Protein AF-A0A8H7FN35-F1 (afdb_monomer_lite)

Structure (mmCIF, N/CA/C/O backbone):
data_AF-A0A8H7FN35-F1
#
_entry.id   AF-A0A8H7FN35-F1
#
loop_
_atom_site.group_PDB
_atom_site.id
_atom_site.type_symbol
_atom_site.label_atom_id
_atom_site.label_alt_id
_atom_site.label_comp_id
_atom_site.label_asym_id
_atom_site.label_entity_id
_atom_site.label_seq_id
_atom_site.pdbx_PDB_ins_code
_atom_site.Cartn_x
_atom_site.Cartn_y
_atom_site.Cartn_z
_atom_site.occupancy
_atom_site.B_iso_or_equiv
_atom_site.auth_seq_id
_atom_site.auth_comp_id
_atom_site.auth_asym_id
_atom_site.auth_atom_id
_atom_site.pdbx_PDB_model_num
ATOM 1 N N . MET A 1 1 ? 49.390 30.012 -70.502 1.00 46.50 1 MET A N 1
ATOM 2 C CA . MET A 1 1 ? 49.878 29.472 -69.217 1.00 46.50 1 MET A CA 1
ATOM 3 C C . MET A 1 1 ? 50.395 28.078 -69.486 1.00 46.50 1 MET A C 1
ATOM 5 O O . MET A 1 1 ? 49.670 27.260 -70.036 1.00 46.50 1 MET A O 1
ATOM 9 N N . SER A 1 2 ? 51.692 27.926 -69.260 1.00 41.25 2 SER A N 1
ATOM 10 C CA . SER A 1 2 ? 52.567 26.843 -69.692 1.00 41.25 2 SER A CA 1
ATOM 11 C C . SER A 1 2 ? 52.153 25.484 -69.136 1.00 41.25 2 SER A C 1
ATOM 13 O O . SER A 1 2 ? 51.793 25.377 -67.968 1.00 41.25 2 SER A O 1
ATOM 15 N N . GLY A 1 3 ? 52.217 24.462 -69.987 1.00 51.72 3 GLY A N 1
ATOM 16 C CA . GLY A 1 3 ? 52.096 23.064 -69.592 1.00 51.72 3 GLY A CA 1
ATOM 17 C C . GLY A 1 3 ? 53.439 22.433 -69.221 1.00 51.72 3 GLY A C 1
ATOM 18 O O . GLY A 1 3 ? 54.488 23.065 -69.365 1.00 51.72 3 GLY A O 1
ATOM 19 N N . THR A 1 4 ? 53.333 21.144 -68.867 1.00 52.19 4 THR A N 1
ATOM 20 C CA . THR A 1 4 ? 54.348 20.114 -68.538 1.00 52.19 4 THR A CA 1
ATOM 21 C C . THR A 1 4 ? 54.603 19.877 -67.032 1.00 52.19 4 THR A C 1
ATOM 23 O O . THR A 1 4 ? 54.422 20.803 -66.247 1.00 52.19 4 THR A O 1
ATOM 26 N N . PRO A 1 5 ? 55.130 18.698 -66.618 1.00 64.94 5 PRO A N 1
ATOM 27 C CA . PRO A 1 5 ? 54.730 17.304 -66.941 1.00 64.94 5 PRO A CA 1
ATOM 28 C C . PRO A 1 5 ? 54.851 16.339 -65.707 1.00 64.94 5 PRO A C 1
ATOM 30 O O . PRO A 1 5 ? 54.987 16.816 -64.589 1.00 64.94 5 PRO A O 1
ATOM 33 N N . VAL A 1 6 ? 54.900 15.012 -65.961 1.00 45.84 6 VAL A N 1
ATOM 34 C CA . VAL A 1 6 ? 55.459 13.873 -65.154 1.00 45.84 6 VAL A CA 1
ATOM 35 C C . VAL A 1 6 ? 54.529 13.199 -64.115 1.00 45.84 6 VAL A C 1
ATOM 37 O O . VAL A 1 6 ? 53.774 13.884 -63.446 1.00 45.84 6 VAL A O 1
ATOM 40 N N . ASP A 1 7 ? 54.493 11.878 -63.883 1.00 44.12 7 ASP A N 1
ATOM 41 C CA . ASP A 1 7 ? 55.310 10.736 -64.330 1.00 44.12 7 ASP A CA 1
ATOM 42 C C . ASP A 1 7 ? 54.606 9.381 -64.036 1.00 44.12 7 ASP A C 1
ATOM 44 O O . ASP A 1 7 ? 53.639 9.333 -63.279 1.00 44.12 7 ASP A O 1
ATOM 48 N N . ALA A 1 8 ? 55.193 8.306 -64.580 1.00 43.66 8 ALA A N 1
ATOM 49 C CA . ALA A 1 8 ? 55.210 6.907 -64.118 1.00 43.66 8 ALA A CA 1
ATOM 50 C C . ALA A 1 8 ? 53.875 6.145 -63.955 1.00 43.66 8 ALA A C 1
ATOM 52 O O . ALA A 1 8 ? 53.125 6.319 -63.005 1.00 43.66 8 ALA A O 1
ATOM 53 N N . ALA A 1 9 ? 53.496 5.255 -64.879 1.00 40.06 9 ALA A N 1
ATOM 54 C CA . ALA A 1 9 ? 54.027 3.889 -65.028 1.00 40.06 9 ALA A CA 1
ATOM 55 C C . ALA A 1 9 ? 53.897 3.019 -63.763 1.00 40.06 9 ALA A C 1
ATOM 57 O O . ALA A 1 9 ? 54.684 3.185 -62.843 1.00 40.06 9 ALA A O 1
ATOM 58 N N . SER A 1 10 ? 52.997 2.021 -63.770 1.00 40.06 10 SER A N 1
ATOM 59 C CA . SER A 1 10 ? 53.348 0.652 -63.341 1.00 40.06 10 SER A CA 1
ATOM 60 C C . SER A 1 10 ? 52.228 -0.381 -63.573 1.00 40.06 10 SER A C 1
ATOM 62 O O . SER A 1 10 ? 51.172 -0.338 -62.953 1.00 40.06 10 SER A O 1
ATOM 64 N N . LEU A 1 11 ? 52.521 -1.311 -64.486 1.00 41.97 11 LEU A N 1
ATOM 65 C CA . LEU A 1 11 ? 52.351 -2.771 -64.397 1.00 41.97 11 LEU A CA 1
ATOM 66 C C . LEU A 1 11 ? 50.964 -3.382 -64.100 1.00 41.97 11 LEU A C 1
ATOM 68 O O . 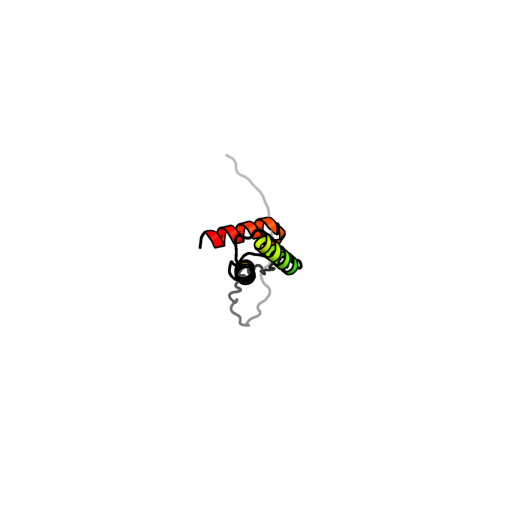LEU A 1 11 ? 50.502 -3.495 -62.970 1.00 41.97 11 LEU A O 1
ATOM 72 N N . LYS A 1 12 ? 50.397 -3.967 -65.164 1.00 54.53 12 LYS A N 1
ATOM 73 C CA . LYS A 1 12 ? 49.447 -5.086 -65.101 1.00 54.53 12 LYS A CA 1
ATOM 74 C C . LYS A 1 12 ? 50.177 -6.353 -64.625 1.00 54.53 12 LYS A C 1
ATOM 76 O O . LYS A 1 12 ? 51.280 -6.611 -65.105 1.0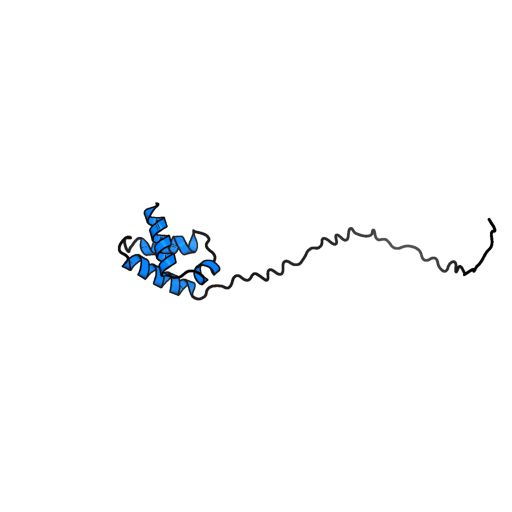0 54.53 12 LYS A O 1
ATOM 81 N N . PRO A 1 13 ? 49.489 -7.238 -63.893 1.00 41.91 13 PRO A N 1
ATOM 82 C CA . PRO A 1 13 ? 49.551 -8.647 -64.247 1.00 41.91 13 PRO A CA 1
ATOM 83 C C . PRO A 1 13 ? 48.141 -9.172 -64.510 1.00 41.91 13 PRO A C 1
ATOM 85 O O . PRO A 1 13 ? 47.265 -9.166 -63.648 1.00 41.91 13 PRO A O 1
ATOM 88 N N . ALA A 1 14 ? 47.932 -9.608 -65.749 1.00 41.28 14 ALA A N 1
ATOM 89 C CA . ALA A 1 14 ? 46.762 -10.361 -66.148 1.00 41.28 14 ALA A CA 1
ATOM 90 C C . ALA A 1 14 ? 47.016 -11.859 -65.918 1.00 41.28 14 ALA A C 1
ATOM 92 O O . ALA A 1 14 ? 47.998 -12.407 -66.408 1.00 41.28 14 ALA A O 1
ATOM 93 N N . LEU A 1 15 ? 46.043 -12.480 -65.253 1.00 47.91 15 LEU A N 1
ATOM 94 C CA . LEU A 1 15 ? 45.435 -13.758 -65.622 1.00 47.91 15 LEU A CA 1
ATOM 95 C C . LEU A 1 15 ? 46.254 -15.054 -65.450 1.00 47.91 15 LEU A C 1
ATOM 97 O O . LEU A 1 15 ? 46.900 -15.547 -66.367 1.00 47.91 15 LEU A O 1
ATOM 101 N N . ALA A 1 16 ? 46.027 -15.702 -64.311 1.00 39.59 16 ALA A N 1
ATOM 102 C CA . ALA A 1 16 ? 45.937 -17.157 -64.158 1.00 39.59 16 ALA A CA 1
ATOM 103 C C . ALA A 1 16 ? 44.950 -17.398 -62.995 1.00 39.59 16 ALA A C 1
ATOM 105 O O . ALA A 1 16 ? 45.020 -16.687 -62.003 1.00 39.59 16 ALA A O 1
ATOM 106 N N . ALA A 1 17 ? 43.976 -18.298 -63.000 1.00 40.16 17 ALA A N 1
ATOM 107 C CA . ALA A 1 17 ? 43.587 -19.341 -63.923 1.00 40.16 17 ALA A CA 1
ATOM 108 C C . ALA A 1 17 ? 42.090 -19.644 -63.703 1.00 40.16 17 ALA A C 1
ATOM 110 O O . ALA A 1 17 ? 41.522 -19.385 -62.643 1.00 40.16 17 ALA A O 1
ATOM 111 N N . LEU A 1 18 ? 41.475 -20.197 -64.742 1.00 45.00 18 LEU A N 1
ATO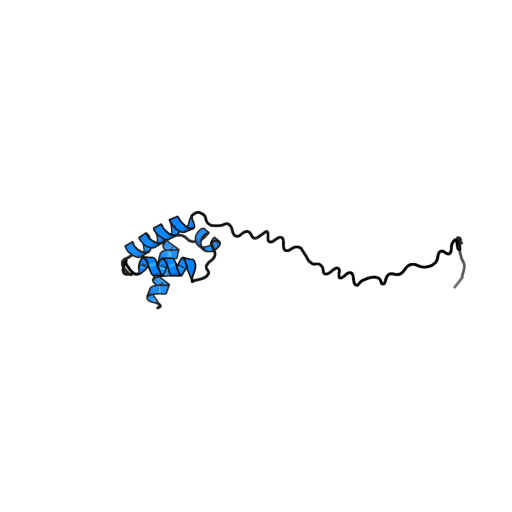M 112 C CA . LEU A 1 18 ? 40.120 -20.729 -64.807 1.00 45.00 18 LEU A CA 1
ATOM 113 C C . LEU A 1 18 ? 39.971 -21.975 -63.914 1.00 45.00 18 LEU A C 1
ATOM 115 O O . LEU A 1 18 ? 40.670 -22.961 -64.129 1.00 45.00 18 LEU A O 1
ATOM 119 N N . ALA A 1 19 ? 39.001 -21.978 -63.000 1.00 44.84 19 ALA A N 1
ATOM 120 C CA . ALA A 1 19 ? 38.401 -23.208 -62.488 1.00 44.84 19 ALA A CA 1
ATOM 121 C C . ALA A 1 19 ? 36.905 -22.981 -62.249 1.00 44.84 19 ALA A C 1
ATOM 123 O O . ALA A 1 19 ? 36.489 -22.030 -61.591 1.00 44.84 19 ALA A O 1
ATOM 124 N N . SER A 1 20 ? 36.112 -23.832 -62.888 1.00 46.69 20 SER A N 1
ATOM 125 C CA . SER A 1 20 ? 34.665 -23.737 -63.027 1.00 46.69 20 SER A CA 1
ATOM 126 C C . SER A 1 20 ? 33.933 -24.520 -61.934 1.00 46.69 20 SER A C 1
ATOM 128 O O . SER A 1 20 ? 34.429 -25.537 -61.460 1.00 46.69 20 SER A O 1
ATOM 130 N N . ALA A 1 21 ? 32.700 -24.072 -61.687 1.00 50.03 21 ALA A N 1
ATOM 131 C CA . ALA A 1 21 ? 31.549 -24.801 -61.153 1.00 50.03 21 ALA A CA 1
ATOM 132 C C . ALA A 1 21 ? 31.514 -25.142 -59.651 1.00 50.03 21 ALA A C 1
ATOM 134 O O . ALA A 1 21 ? 32.238 -25.992 -59.146 1.00 50.03 21 ALA A O 1
ATOM 135 N N . GLY A 1 22 ? 30.522 -24.558 -58.971 1.00 41.81 22 GLY A N 1
ATOM 136 C CA . GLY A 1 22 ? 30.091 -25.000 -57.648 1.00 41.81 22 GLY A CA 1
ATOM 137 C C . GLY A 1 22 ? 29.170 -24.003 -56.957 1.00 41.81 22 GLY A C 1
ATOM 138 O O . GLY A 1 22 ? 29.632 -23.178 -56.186 1.00 41.81 22 GLY A O 1
ATOM 139 N N . SER A 1 23 ? 27.877 -24.079 -57.278 1.00 55.41 23 SER A N 1
ATOM 140 C CA . SER A 1 23 ? 26.719 -23.560 -56.535 1.00 55.41 23 SER A CA 1
ATOM 141 C C . SER A 1 23 ? 26.992 -22.991 -55.133 1.00 55.41 23 SER A C 1
ATOM 143 O O . SER A 1 23 ? 27.399 -23.738 -54.248 1.00 55.41 23 SER A O 1
ATOM 145 N N . SER A 1 24 ? 26.604 -21.735 -54.890 1.00 49.09 24 SER A N 1
ATOM 146 C CA . SER A 1 24 ? 25.676 -21.371 -53.804 1.00 49.09 24 SER A CA 1
ATOM 147 C C . SER A 1 24 ? 25.344 -19.883 -53.862 1.00 49.09 24 SER A C 1
ATOM 149 O O . SER A 1 24 ? 26.215 -19.021 -53.923 1.00 49.09 24 SER A O 1
ATOM 151 N N . ARG A 1 25 ? 24.044 -19.594 -53.863 1.00 57.31 25 ARG A N 1
ATOM 152 C CA . ARG A 1 25 ? 23.472 -18.253 -53.707 1.00 57.31 25 ARG A CA 1
ATOM 153 C C . ARG A 1 25 ? 24.064 -17.654 -52.420 1.00 57.31 25 ARG A C 1
ATOM 155 O O . ARG A 1 25 ? 24.005 -18.358 -51.410 1.00 57.31 25 ARG A O 1
ATOM 162 N N . PRO A 1 26 ? 24.605 -16.422 -52.396 1.00 50.31 26 PRO A N 1
ATOM 163 C CA . PRO A 1 26 ? 24.934 -15.802 -51.125 1.00 50.31 26 PRO A CA 1
ATOM 164 C C . PRO A 1 26 ? 23.610 -15.600 -50.394 1.00 50.31 26 PRO A C 1
ATOM 166 O O . PRO A 1 26 ? 22.735 -14.850 -50.835 1.00 50.31 26 PRO A O 1
ATOM 169 N N . GLY A 1 27 ? 23.435 -16.401 -49.345 1.00 46.03 27 GLY A N 1
ATOM 170 C CA . GLY A 1 27 ? 22.319 -16.300 -48.435 1.00 46.03 27 GLY A CA 1
ATOM 171 C C . GLY A 1 27 ? 22.224 -14.875 -47.922 1.00 46.03 27 GLY A C 1
ATOM 172 O O . GLY A 1 27 ? 23.230 -14.197 -47.713 1.00 46.03 27 GLY A O 1
ATOM 173 N N . SER A 1 28 ? 20.987 -14.435 -47.738 1.00 56.28 28 SER A N 1
ATOM 174 C CA . SER A 1 28 ? 20.645 -13.324 -46.871 1.00 56.28 28 SER A CA 1
ATOM 175 C C . SER A 1 28 ? 21.219 -13.590 -45.477 1.00 56.28 28 SER A C 1
ATOM 177 O O . SER A 1 28 ? 20.527 -14.103 -44.605 1.00 56.28 28 SER A O 1
ATOM 179 N N . GLU A 1 29 ? 22.489 -13.266 -45.255 1.00 54.28 29 GLU A N 1
ATOM 180 C CA . GLU A 1 29 ? 23.051 -13.165 -43.915 1.00 54.28 29 GLU A CA 1
ATOM 181 C C . GLU A 1 29 ? 22.589 -11.829 -43.362 1.00 54.28 29 GLU A C 1
ATOM 183 O O . GLU A 1 29 ? 23.231 -10.781 -43.439 1.00 54.28 29 GLU A O 1
ATOM 188 N N . ALA A 1 30 ? 21.356 -11.902 -42.878 1.00 57.84 30 ALA A N 1
ATOM 189 C CA . ALA A 1 30 ? 20.755 -10.994 -41.948 1.00 57.84 30 ALA A CA 1
ATOM 190 C C . ALA A 1 30 ? 21.681 -10.867 -40.730 1.00 57.84 30 ALA A C 1
ATOM 192 O O . ALA A 1 30 ? 21.448 -11.478 -39.692 1.00 57.84 30 ALA A O 1
ATOM 193 N N . SER A 1 31 ? 22.712 -10.026 -40.826 1.00 55.81 31 SER A N 1
ATOM 194 C CA . SER A 1 31 ? 23.364 -9.469 -39.645 1.00 55.81 31 SER A CA 1
ATOM 195 C C . SER A 1 31 ? 22.436 -8.403 -39.069 1.00 55.81 31 SER A C 1
ATOM 197 O O . SER A 1 31 ? 22.730 -7.208 -39.040 1.00 55.81 31 SER A O 1
ATOM 199 N N . VAL A 1 32 ? 21.254 -8.853 -38.641 1.00 57.25 32 VAL A N 1
ATOM 200 C CA . VAL A 1 32 ? 20.462 -8.147 -37.648 1.00 57.25 32 VAL A CA 1
ATOM 201 C C . VAL A 1 32 ? 21.411 -8.001 -36.476 1.00 57.25 32 VAL A C 1
ATOM 203 O O . VAL A 1 32 ? 21.869 -9.005 -35.933 1.00 57.25 32 VAL A O 1
ATOM 206 N N . HIS A 1 33 ? 21.739 -6.761 -36.135 1.00 58.34 33 HIS A N 1
ATOM 207 C CA . HIS A 1 33 ? 22.423 -6.382 -34.908 1.00 58.34 33 HIS A CA 1
ATOM 208 C C . HIS A 1 33 ? 21.591 -6.856 -33.709 1.00 58.34 33 HIS A C 1
ATOM 210 O O . HIS A 1 33 ? 20.935 -6.074 -33.027 1.00 58.34 33 HIS A O 1
ATOM 216 N N . ARG A 1 34 ? 21.541 -8.166 -33.471 1.00 62.47 34 ARG A N 1
ATOM 217 C CA . ARG A 1 34 ? 20.880 -8.757 -32.325 1.00 62.47 34 ARG A CA 1
ATOM 218 C C . ARG A 1 34 ? 21.894 -8.683 -31.205 1.00 62.47 34 ARG A C 1
ATOM 220 O O . ARG A 1 34 ? 22.604 -9.642 -30.918 1.00 62.47 34 ARG A O 1
ATOM 227 N N . VAL A 1 35 ? 21.974 -7.489 -30.621 1.00 64.50 35 VAL A N 1
ATOM 228 C CA . VAL A 1 35 ? 22.560 -7.286 -29.301 1.00 64.50 35 VAL A CA 1
ATOM 229 C C . VAL A 1 35 ? 21.966 -8.378 -28.419 1.00 64.50 35 VAL A C 1
ATOM 231 O O . VAL A 1 35 ? 20.742 -8.484 -28.290 1.00 64.50 35 VAL A O 1
ATOM 234 N N . LYS A 1 36 ? 22.817 -9.271 -27.903 1.00 62.59 36 LYS A N 1
ATOM 235 C CA . LYS A 1 36 ? 22.385 -10.215 -26.879 1.00 62.59 36 LYS A CA 1
ATOM 236 C C . LYS A 1 36 ? 21.820 -9.362 -25.756 1.00 62.59 36 LYS A C 1
ATOM 238 O O . LYS A 1 36 ? 22.507 -8.487 -25.239 1.00 62.59 36 LYS A O 1
ATOM 243 N N . ASN A 1 37 ? 20.556 -9.591 -25.426 1.00 56.88 37 ASN A N 1
ATOM 244 C CA . ASN A 1 37 ? 19.954 -9.079 -24.211 1.00 56.88 37 ASN A CA 1
ATOM 245 C C . ASN A 1 37 ? 20.624 -9.815 -23.044 1.00 56.88 37 ASN A C 1
ATOM 247 O O . ASN A 1 37 ? 20.081 -10.760 -22.478 1.00 56.88 37 ASN A O 1
ATOM 251 N N . GLU A 1 38 ? 21.862 -9.434 -22.753 1.00 55.78 38 GLU A N 1
ATOM 252 C CA . GLU A 1 38 ? 22.506 -9.694 -21.483 1.00 55.78 38 GLU A CA 1
ATOM 253 C C . GLU A 1 38 ? 21.812 -8.730 -20.525 1.00 55.78 38 GLU A C 1
ATOM 255 O O . GLU A 1 38 ? 22.260 -7.610 -20.297 1.00 55.78 38 GLU A O 1
ATOM 260 N N . THR A 1 39 ? 20.610 -9.109 -20.082 1.00 56.19 39 THR A N 1
ATOM 261 C CA . THR A 1 39 ? 19.876 -8.417 -19.023 1.00 56.19 39 THR A CA 1
ATOM 262 C C . THR A 1 39 ? 20.711 -8.512 -17.758 1.00 56.19 39 THR A C 1
ATOM 264 O O . THR A 1 39 ? 20.493 -9.374 -16.918 1.00 56.19 39 THR A O 1
ATOM 267 N N . GLY A 1 40 ? 21.693 -7.622 -17.636 1.00 54.03 40 GLY A N 1
ATOM 268 C CA . GLY A 1 40 ? 22.439 -7.376 -16.408 1.00 54.03 40 GLY A CA 1
ATOM 269 C C . GLY A 1 40 ? 21.579 -6.725 -15.322 1.00 54.03 40 GLY A C 1
ATOM 270 O O . GLY A 1 40 ? 22.055 -6.516 -14.213 1.00 54.03 40 GLY A O 1
ATOM 271 N N . TYR A 1 41 ? 20.307 -6.432 -15.609 1.00 49.12 41 TYR A N 1
ATOM 272 C CA . TYR A 1 41 ? 19.310 -6.032 -14.623 1.00 49.12 41 TYR A CA 1
ATOM 273 C C . TYR A 1 41 ? 18.744 -7.268 -13.918 1.00 49.12 41 TYR A C 1
ATOM 275 O O . TYR A 1 41 ? 17.579 -7.620 -14.080 1.00 49.12 41 TYR A O 1
ATOM 283 N N . THR A 1 42 ? 19.585 -7.941 -13.134 1.00 50.25 42 THR A N 1
ATOM 284 C CA . THR A 1 42 ? 19.073 -8.724 -12.009 1.00 50.25 42 THR A CA 1
ATOM 285 C C . THR A 1 42 ? 18.564 -7.711 -11.001 1.00 50.25 42 THR A C 1
ATOM 287 O O . THR A 1 42 ? 19.360 -7.011 -10.374 1.00 50.25 42 THR A O 1
ATOM 290 N N . THR A 1 43 ? 17.246 -7.598 -10.865 1.00 56.81 43 THR A N 1
ATOM 291 C CA . THR A 1 43 ? 16.658 -6.881 -9.740 1.00 56.81 43 THR A CA 1
ATOM 292 C C . THR A 1 43 ? 17.115 -7.596 -8.470 1.00 56.81 43 THR A C 1
ATOM 294 O O . THR A 1 43 ? 16.868 -8.799 -8.334 1.00 56.81 43 THR A O 1
ATOM 297 N N . PRO A 1 44 ? 17.866 -6.931 -7.576 1.00 61.91 44 PRO A N 1
ATOM 298 C CA . PRO A 1 44 ? 18.336 -7.570 -6.361 1.00 61.91 44 PRO A CA 1
ATOM 299 C C . PRO A 1 44 ? 17.116 -8.008 -5.553 1.00 61.91 44 PRO A C 1
ATOM 301 O O . PRO A 1 44 ? 16.314 -7.178 -5.130 1.00 61.91 44 PRO A O 1
ATOM 304 N N . VAL A 1 45 ? 16.966 -9.322 -5.368 1.00 64.69 45 VAL A N 1
ATOM 305 C CA . VAL A 1 45 ? 15.881 -9.894 -4.568 1.00 64.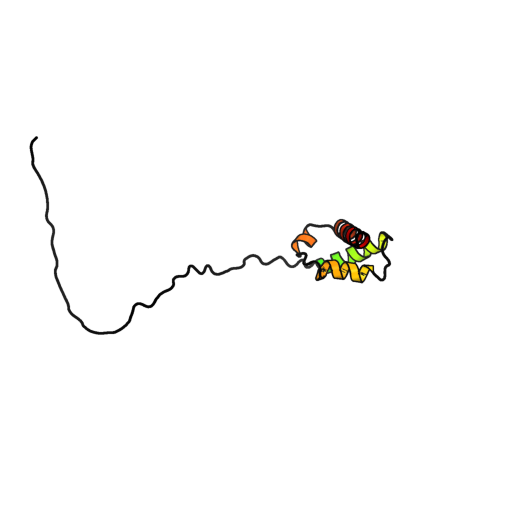69 45 VAL A CA 1
ATOM 306 C C . VAL A 1 45 ? 16.059 -9.391 -3.141 1.00 64.69 45 VAL A C 1
ATOM 308 O O . VAL A 1 45 ? 17.095 -9.644 -2.518 1.00 64.69 45 VAL A O 1
ATOM 311 N N . PHE A 1 46 ? 15.074 -8.666 -2.612 1.00 74.69 46 PHE A N 1
ATOM 312 C CA . PHE A 1 46 ? 15.160 -8.160 -1.254 1.00 74.69 46 PHE A CA 1
ATOM 313 C C . PHE A 1 46 ? 14.911 -9.316 -0.285 1.00 74.69 46 PHE A C 1
ATOM 315 O O . PHE A 1 46 ? 13.782 -9.624 0.088 1.00 74.69 46 PHE A O 1
ATOM 322 N N . ALA A 1 47 ? 15.985 -9.971 0.163 1.00 73.06 47 ALA A N 1
ATOM 323 C CA . ALA A 1 47 ? 15.894 -11.088 1.106 1.00 73.06 47 ALA A CA 1
ATOM 324 C C . ALA A 1 47 ? 15.191 -10.704 2.430 1.00 73.06 47 ALA A C 1
ATOM 326 O O . ALA A 1 47 ? 14.665 -11.566 3.131 1.00 73.06 47 ALA A O 1
ATOM 327 N N . GLY A 1 48 ? 15.156 -9.408 2.767 1.00 81.38 48 GLY A N 1
ATOM 328 C CA . GLY A 1 48 ? 14.485 -8.862 3.947 1.00 81.38 48 GLY A CA 1
ATOM 329 C C . GLY A 1 48 ? 12.982 -8.602 3.793 1.00 81.38 48 GLY A C 1
ATOM 330 O O . GLY A 1 48 ? 12.357 -8.218 4.782 1.00 81.38 48 GLY A O 1
ATOM 331 N N . LYS A 1 49 ? 12.390 -8.821 2.609 1.00 83.44 49 LYS A N 1
ATOM 332 C CA . LYS A 1 49 ? 11.003 -8.427 2.291 1.00 83.44 49 LYS A CA 1
ATOM 333 C C . LYS A 1 49 ? 9.987 -9.025 3.248 1.00 83.44 49 LYS A C 1
ATOM 335 O O . LYS A 1 49 ? 9.089 -8.339 3.716 1.00 83.44 49 LYS A O 1
ATOM 340 N N . GLU A 1 50 ? 10.184 -10.283 3.619 1.00 86.00 50 GLU A N 1
ATOM 341 C CA . GLU A 1 50 ? 9.239 -10.982 4.485 1.00 86.00 50 GLU A CA 1
ATOM 342 C C . GLU A 1 50 ? 9.317 -10.534 5.943 1.00 86.00 50 GLU A C 1
ATOM 344 O O . GLU A 1 50 ? 8.298 -10.449 6.632 1.00 86.00 50 GLU A O 1
ATOM 349 N N . LYS A 1 51 ? 10.517 -10.158 6.396 1.00 90.00 51 LYS A N 1
ATOM 350 C CA . LYS A 1 51 ? 10.702 -9.530 7.704 1.00 90.00 51 LYS A CA 1
ATOM 351 C C . LYS A 1 51 ? 10.080 -8.133 7.720 1.00 90.00 51 LYS A C 1
ATOM 353 O O . LYS A 1 51 ? 9.351 -7.817 8.656 1.00 90.00 51 LYS A O 1
ATOM 358 N N . GLN A 1 52 ? 10.321 -7.339 6.676 1.00 91.44 52 GLN A N 1
ATOM 359 C CA . GLN A 1 52 ? 9.717 -6.017 6.5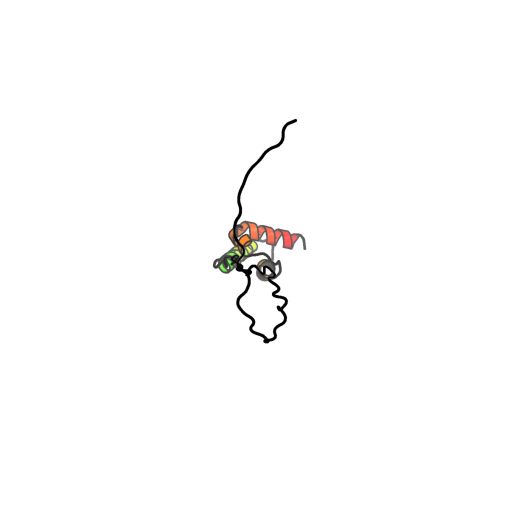12 1.00 91.44 52 GLN A CA 1
ATOM 360 C C . GLN A 1 52 ? 8.190 -6.116 6.497 1.00 91.44 52 GLN A C 1
ATOM 362 O O . GLN A 1 52 ? 7.530 -5.388 7.226 1.00 91.44 52 GLN A O 1
ATOM 367 N N . ARG A 1 53 ? 7.619 -7.081 5.765 1.00 91.38 53 ARG A N 1
ATOM 368 C CA . ARG A 1 53 ? 6.171 -7.311 5.715 1.00 91.38 53 ARG A CA 1
ATOM 369 C C . ARG A 1 53 ? 5.582 -7.592 7.097 1.00 91.38 53 ARG A C 1
ATOM 371 O O . ARG A 1 53 ? 4.555 -7.017 7.448 1.00 91.38 53 ARG A O 1
ATOM 378 N N . ALA A 1 54 ? 6.232 -8.442 7.894 1.00 92.62 54 ALA A N 1
ATOM 379 C CA . ALA A 1 54 ? 5.796 -8.725 9.263 1.00 92.62 54 ALA A CA 1
ATOM 380 C C . ALA A 1 54 ? 5.875 -7.482 10.169 1.00 92.62 54 ALA A C 1
ATOM 382 O O . ALA A 1 54 ? 4.998 -7.254 11.005 1.00 92.62 54 ALA A O 1
ATOM 383 N N . GLU A 1 55 ? 6.908 -6.658 9.991 1.00 93.50 55 GLU A N 1
ATOM 384 C CA . GLU A 1 55 ? 7.087 -5.412 10.736 1.00 93.50 55 GLU A CA 1
ATOM 385 C C . GLU A 1 55 ? 6.045 -4.354 10.344 1.00 93.50 55 GLU A C 1
ATOM 387 O O . GLU A 1 55 ? 5.414 -3.765 11.220 1.00 93.50 55 GLU A O 1
ATOM 392 N N . VAL A 1 56 ? 5.774 -4.200 9.045 1.00 94.31 56 VAL A N 1
ATOM 393 C CA . VAL A 1 56 ? 4.705 -3.353 8.495 1.00 94.31 56 VAL A CA 1
ATOM 394 C C . VAL A 1 56 ? 3.344 -3.793 9.026 1.00 94.31 56 VAL A C 1
ATOM 396 O O . VAL A 1 56 ? 2.569 -2.965 9.496 1.00 94.31 56 VAL A O 1
ATOM 399 N N . GLN A 1 57 ? 3.057 -5.097 9.034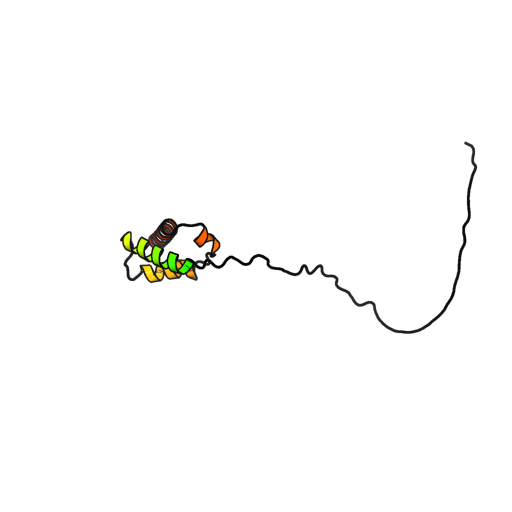 1.00 93.69 57 GLN A N 1
ATOM 400 C CA . GLN A 1 57 ? 1.807 -5.626 9.581 1.00 93.69 57 GLN A CA 1
ATOM 401 C C . GLN A 1 57 ? 1.632 -5.254 11.059 1.00 93.69 57 GLN A C 1
ATOM 403 O O . GLN A 1 57 ? 0.538 -4.875 11.481 1.00 93.69 57 GLN A O 1
ATOM 408 N N . LYS A 1 58 ? 2.709 -5.321 11.851 1.00 93.31 58 LYS A N 1
ATOM 409 C CA . LYS A 1 58 ? 2.689 -4.875 13.247 1.00 93.31 58 LYS A CA 1
ATOM 410 C C . LYS A 1 58 ? 2.481 -3.362 13.349 1.00 93.31 58 LYS A C 1
ATOM 412 O O . LYS A 1 58 ? 1.674 -2.941 14.172 1.00 93.31 58 LYS A O 1
ATOM 417 N N . ALA A 1 59 ? 3.163 -2.568 12.524 1.00 93.19 59 ALA A N 1
ATOM 418 C CA . ALA A 1 59 ? 3.039 -1.114 12.511 1.00 93.19 59 ALA A CA 1
ATOM 419 C C . ALA A 1 59 ? 1.598 -0.675 12.208 1.00 93.19 59 ALA A C 1
ATOM 421 O O . ALA A 1 59 ? 1.000 0.029 13.019 1.00 93.19 59 ALA A O 1
ATOM 422 N N . VAL A 1 60 ? 0.994 -1.180 11.125 1.00 93.06 60 VAL A N 1
ATOM 423 C CA . VAL A 1 60 ? -0.403 -0.885 10.752 1.00 93.06 60 VAL A CA 1
ATOM 424 C C . VAL A 1 60 ? -1.373 -1.318 11.857 1.00 93.06 60 VAL A C 1
ATOM 426 O O . VAL A 1 60 ? -2.266 -0.562 12.240 1.00 93.06 60 VAL A O 1
ATOM 429 N N . ALA A 1 61 ? -1.172 -2.506 12.435 1.00 91.50 61 ALA A N 1
ATOM 430 C CA . ALA A 1 61 ? -1.991 -2.996 13.542 1.00 91.50 61 ALA A CA 1
ATOM 431 C C . ALA A 1 61 ? -1.875 -2.138 14.817 1.00 91.50 61 ALA A C 1
ATOM 433 O O . ALA A 1 61 ? -2.839 -2.044 15.575 1.00 91.50 61 ALA A O 1
ATOM 434 N N . SER A 1 62 ? -0.708 -1.544 15.074 1.00 90.25 62 SER A N 1
ATOM 435 C CA . SER A 1 62 ? -0.464 -0.670 16.225 1.00 90.25 62 SER A CA 1
ATOM 436 C C . SER A 1 62 ? -1.062 0.727 16.062 1.00 90.25 62 SER A C 1
ATOM 438 O O . SER A 1 62 ? -1.393 1.341 17.071 1.00 90.25 62 SER A O 1
ATOM 440 N N . GLN A 1 63 ? -1.233 1.216 14.831 1.00 87.31 63 GLN A N 1
ATOM 441 C CA . GLN A 1 63 ? -1.851 2.522 14.568 1.00 87.31 63 GLN A CA 1
ATOM 442 C C . GLN A 1 63 ? -3.352 2.550 14.918 1.00 87.31 63 GLN A C 1
ATOM 444 O O . GLN A 1 63 ? -3.896 3.606 15.217 1.00 87.31 63 GLN A O 1
ATOM 449 N N . GLY A 1 64 ? -4.033 1.398 14.915 1.00 84.69 64 GLY A N 1
ATOM 450 C CA . GLY A 1 64 ? -5.409 1.270 15.416 1.00 84.69 64 GLY A CA 1
ATOM 451 C C . GLY A 1 64 ? -6.518 1.773 14.482 1.00 84.69 64 GLY A C 1
ATOM 452 O O . GLY A 1 64 ? -7.687 1.695 14.849 1.00 84.69 64 GLY A O 1
ATOM 453 N N . PHE A 1 65 ? -6.190 2.235 13.273 1.00 85.62 65 PHE A N 1
ATOM 454 C CA . PHE A 1 65 ? -7.176 2.687 12.278 1.00 85.62 65 PHE A CA 1
ATOM 455 C C . PHE A 1 65 ? -7.789 1.551 11.441 1.00 85.62 65 PHE A C 1
ATOM 457 O O . PHE A 1 65 ? -8.823 1.746 10.807 1.00 85.62 65 PHE A O 1
ATOM 464 N N . MET A 1 66 ? -7.170 0.364 11.438 1.00 87.62 66 MET A N 1
ATOM 465 C CA . MET A 1 66 ? -7.598 -0.790 10.642 1.00 87.62 66 MET A CA 1
ATOM 466 C C . MET A 1 66 ? -7.855 -2.019 11.535 1.00 87.62 66 MET A C 1
ATOM 468 O O . MET A 1 66 ? -7.020 -2.339 12.388 1.00 87.62 66 MET A O 1
ATOM 472 N N . PRO A 1 67 ? -8.964 -2.761 11.337 1.00 89.62 67 PRO A N 1
ATOM 473 C CA . PRO A 1 67 ? -9.204 -4.027 12.026 1.00 89.62 67 PRO A CA 1
ATOM 474 C C . PRO A 1 67 ? -8.091 -5.045 11.757 1.00 89.62 67 PRO A C 1
ATOM 476 O O . PRO A 1 67 ? -7.748 -5.296 10.604 1.00 89.62 67 PRO A O 1
ATOM 479 N N . ARG A 1 68 ? -7.577 -5.694 12.813 1.00 87.38 68 ARG A N 1
ATOM 480 C CA . ARG A 1 68 ? -6.466 -6.674 12.757 1.00 87.38 68 ARG A CA 1
ATOM 481 C C . ARG A 1 68 ? -6.678 -7.801 11.740 1.00 87.38 68 ARG A C 1
ATOM 483 O O . ARG A 1 68 ? -5.711 -8.234 11.122 1.00 87.38 68 ARG A O 1
ATOM 490 N N . GLU A 1 69 ? -7.927 -8.225 11.568 1.00 89.38 69 GLU A N 1
ATOM 491 C CA . GLU A 1 69 ? -8.346 -9.251 10.603 1.00 89.38 69 GLU A CA 1
ATOM 492 C C . GLU A 1 69 ? -8.084 -8.812 9.151 1.00 89.38 69 GLU A C 1
ATOM 494 O O . GLU A 1 69 ? -7.711 -9.625 8.310 1.00 89.38 69 GLU A O 1
ATOM 499 N N . LEU A 1 70 ? -8.239 -7.515 8.857 1.00 90.62 70 LEU A N 1
ATOM 500 C CA . LEU A 1 70 ? -8.045 -6.950 7.520 1.00 90.62 70 LEU A CA 1
ATOM 501 C C . LEU A 1 70 ? -6.585 -6.577 7.251 1.00 90.62 70 LEU A C 1
ATOM 503 O O . LEU A 1 70 ? -6.154 -6.648 6.105 1.00 90.62 70 LEU A O 1
ATOM 507 N N . VAL A 1 71 ? -5.797 -6.263 8.290 1.00 93.25 71 VAL A N 1
ATOM 508 C CA . VAL A 1 71 ? -4.388 -5.854 8.131 1.00 93.25 71 VAL A CA 1
ATOM 509 C C . VAL A 1 71 ? -3.582 -6.882 7.339 1.00 93.25 71 VAL A C 1
ATOM 511 O O . VAL A 1 71 ? -2.830 -6.511 6.444 1.00 93.25 71 VAL A O 1
ATOM 514 N N . ALA A 1 72 ? -3.738 -8.175 7.635 1.00 92.12 72 ALA A N 1
ATOM 515 C CA . ALA A 1 72 ? -3.006 -9.221 6.922 1.00 92.12 72 ALA A CA 1
ATOM 516 C C . ALA A 1 72 ? -3.344 -9.244 5.421 1.00 92.12 72 ALA A C 1
ATOM 518 O O . ALA A 1 72 ? -2.445 -9.380 4.589 1.00 92.12 72 ALA A O 1
ATOM 519 N N . ASN A 1 73 ? -4.623 -9.065 5.079 1.00 93.06 73 ASN A N 1
ATOM 520 C CA . ASN A 1 73 ? -5.086 -9.054 3.695 1.00 93.06 73 ASN A CA 1
ATOM 521 C C . ASN A 1 73 ? -4.596 -7.813 2.945 1.00 93.06 73 ASN A C 1
ATOM 523 O O . ASN A 1 73 ? -4.066 -7.959 1.847 1.00 93.06 73 ASN A O 1
ATOM 527 N N . GLU A 1 74 ? -4.714 -6.624 3.541 1.00 93.19 74 GLU A N 1
ATOM 528 C CA . GLU A 1 74 ? -4.289 -5.363 2.918 1.00 93.19 74 GLU A CA 1
ATOM 529 C C . GLU A 1 74 ? -2.769 -5.315 2.720 1.00 93.19 74 GLU A C 1
ATOM 531 O O . GLU A 1 74 ? -2.288 -4.972 1.641 1.00 93.19 74 GLU A O 1
ATOM 536 N N . VAL A 1 75 ? -1.994 -5.745 3.722 1.00 93.44 75 VAL A N 1
ATOM 537 C CA . VAL A 1 75 ? -0.531 -5.845 3.607 1.00 93.44 75 VAL A CA 1
ATOM 538 C C . VAL A 1 75 ? -0.151 -6.853 2.523 1.00 93.44 75 VAL A C 1
ATOM 540 O O . VAL A 1 75 ? 0.712 -6.573 1.694 1.00 93.44 75 VAL A O 1
ATOM 543 N N . ASN A 1 76 ? -0.801 -8.019 2.476 1.00 93.06 76 ASN A N 1
ATOM 544 C CA . ASN A 1 76 ? -0.539 -8.993 1.421 1.00 93.06 76 ASN A CA 1
ATOM 545 C C . ASN A 1 76 ? -0.885 -8.435 0.034 1.00 93.06 76 ASN A C 1
ATOM 547 O O . ASN A 1 76 ? -0.098 -8.584 -0.901 1.00 93.06 76 ASN A O 1
ATOM 551 N N . TRP A 1 77 ? -2.032 -7.770 -0.102 1.00 92.50 77 TRP A N 1
ATOM 552 C CA . TRP A 1 77 ? -2.465 -7.137 -1.343 1.00 92.50 77 TRP A CA 1
ATOM 553 C C . TRP A 1 77 ? -1.457 -6.080 -1.814 1.00 92.50 77 TRP A C 1
ATOM 555 O O . TRP A 1 77 ? -1.025 -6.129 -2.966 1.00 92.50 77 TRP A O 1
ATOM 565 N N . PHE A 1 78 ? -0.973 -5.219 -0.913 1.00 93.25 78 PHE A N 1
ATOM 566 C CA . PHE A 1 78 ? 0.034 -4.201 -1.224 1.00 93.25 78 PHE A CA 1
ATOM 567 C C . PHE A 1 78 ? 1.338 -4.815 -1.760 1.00 93.25 78 PHE A C 1
ATOM 569 O O . PHE A 1 78 ? 1.921 -4.316 -2.720 1.00 93.25 78 PHE A O 1
ATOM 576 N N . TYR A 1 79 ? 1.775 -5.940 -1.186 1.00 91.31 79 TYR A N 1
ATOM 577 C CA . TYR A 1 79 ? 3.026 -6.607 -1.564 1.00 91.31 79 TYR A CA 1
ATOM 578 C C . TYR A 1 79 ? 2.933 -7.463 -2.837 1.00 91.31 79 TYR A C 1
ATOM 580 O O . TYR A 1 79 ? 3.967 -7.759 -3.434 1.00 91.31 79 TYR A O 1
ATOM 588 N N . THR A 1 80 ? 1.734 -7.900 -3.237 1.00 90.62 80 THR A N 1
ATOM 589 C CA . THR A 1 80 ? 1.564 -8.908 -4.306 1.00 90.62 80 THR A CA 1
ATOM 590 C C . THR A 1 80 ? 0.736 -8.433 -5.495 1.00 90.62 80 THR A C 1
ATOM 592 O O . THR A 1 80 ? 1.015 -8.839 -6.618 1.00 90.62 80 THR A O 1
ATOM 595 N N . HIS A 1 81 ? -0.261 -7.574 -5.279 1.00 88.44 81 HIS A N 1
ATOM 596 C CA . HIS A 1 81 ? -1.215 -7.167 -6.316 1.00 88.44 81 HIS A CA 1
ATOM 597 C C . HIS A 1 81 ? -0.921 -5.780 -6.890 1.00 88.44 81 HIS A C 1
ATOM 599 O O . HIS A 1 81 ? -1.335 -5.489 -8.008 1.00 88.44 81 HIS A O 1
ATOM 605 N N . LEU A 1 82 ? -0.187 -4.935 -6.159 1.00 88.56 82 LEU A N 1
ATOM 606 C CA . LEU A 1 82 ? 0.107 -3.569 -6.593 1.00 88.56 82 LEU A CA 1
ATOM 607 C C . LEU A 1 82 ? 1.231 -3.497 -7.645 1.00 88.56 82 LEU A C 1
ATOM 609 O O . LEU A 1 82 ? 1.366 -2.490 -8.333 1.00 88.56 82 LEU A O 1
ATOM 613 N N . GLY A 1 83 ? 2.019 -4.569 -7.800 1.00 88.25 83 GLY A N 1
ATOM 614 C CA . GLY A 1 83 ? 3.103 -4.638 -8.789 1.00 88.25 83 GLY A CA 1
ATOM 615 C C . GLY A 1 83 ? 4.332 -3.797 -8.428 1.00 88.25 83 GLY A C 1
ATOM 616 O O . GLY A 1 83 ? 5.072 -3.379 -9.314 1.00 88.25 83 GLY A O 1
ATOM 617 N N . ILE A 1 84 ? 4.540 -3.532 -7.137 1.00 88.69 84 ILE A N 1
ATOM 618 C CA . ILE A 1 84 ? 5.692 -2.783 -6.635 1.00 88.69 84 ILE A CA 1
ATOM 619 C C . ILE A 1 84 ? 6.937 -3.682 -6.614 1.00 88.69 84 ILE A C 1
ATOM 621 O O . ILE A 1 84 ? 6.906 -4.799 -6.092 1.00 88.69 84 ILE A O 1
ATOM 625 N N . ASP A 1 85 ? 8.041 -3.167 -7.151 1.00 88.75 85 ASP A N 1
ATOM 626 C CA . ASP A 1 85 ? 9.329 -3.860 -7.203 1.00 88.75 85 ASP A CA 1
ATOM 627 C C . ASP A 1 85 ? 10.063 -3.872 -5.849 1.00 88.75 85 ASP A C 1
ATOM 629 O O . ASP A 1 85 ? 9.919 -2.968 -5.026 1.00 88.75 85 ASP A O 1
ATOM 633 N N . ASP A 1 86 ? 10.916 -4.873 -5.636 1.00 86.00 86 ASP A N 1
ATOM 634 C CA . ASP A 1 86 ? 11.770 -5.019 -4.452 1.00 86.00 86 ASP A CA 1
ATOM 635 C C . ASP A 1 86 ? 12.671 -3.799 -4.188 1.00 86.00 86 ASP A C 1
ATOM 637 O O . ASP A 1 86 ? 12.975 -3.506 -3.033 1.00 86.00 86 ASP A O 1
ATOM 641 N N . THR A 1 87 ? 13.047 -3.045 -5.225 1.00 87.94 87 THR A N 1
ATOM 642 C CA . THR A 1 87 ? 13.821 -1.799 -5.099 1.00 87.94 87 THR A CA 1
ATOM 643 C C . THR A 1 87 ? 13.080 -0.739 -4.278 1.00 87.94 87 THR A C 1
ATOM 645 O O . THR A 1 87 ? 13.690 -0.019 -3.492 1.00 87.94 87 THR A O 1
ATOM 648 N N . TYR A 1 88 ? 11.756 -0.649 -4.417 1.00 90.38 88 TYR A N 1
ATOM 649 C CA . TYR A 1 88 ? 10.944 0.272 -3.619 1.00 90.38 88 TYR A CA 1
ATOM 650 C C . TYR A 1 88 ? 10.974 -0.119 -2.142 1.00 90.38 88 TYR A C 1
ATOM 652 O O . TYR A 1 88 ? 11.249 0.711 -1.284 1.00 90.38 88 TYR A O 1
ATOM 660 N N . PHE A 1 89 ? 10.772 -1.406 -1.857 1.00 89.25 89 PHE A N 1
ATOM 661 C CA . PHE A 1 89 ? 10.806 -1.952 -0.501 1.00 89.25 89 PHE A CA 1
ATOM 662 C C . PHE A 1 89 ? 12.184 -1.814 0.165 1.00 89.25 89 PHE A C 1
ATOM 664 O O . PHE A 1 89 ? 12.266 -1.731 1.385 1.00 89.25 89 PHE A O 1
ATOM 671 N N . GLN A 1 90 ? 13.261 -1.754 -0.622 1.00 87.25 90 GLN A N 1
ATOM 672 C CA . GLN A 1 90 ? 14.612 -1.465 -0.131 1.00 87.25 90 GLN A CA 1
ATOM 673 C C . GLN A 1 90 ? 14.829 0.010 0.218 1.00 87.25 90 GLN A C 1
ATOM 675 O O . GLN A 1 90 ? 15.565 0.307 1.158 1.00 87.25 90 GLN A O 1
ATOM 680 N N . ASN A 1 91 ? 14.231 0.922 -0.550 1.00 89.94 91 ASN A N 1
ATOM 681 C CA . ASN A 1 91 ? 14.406 2.362 -0.365 1.00 89.94 91 ASN A CA 1
ATOM 682 C C . ASN A 1 91 ? 13.478 2.931 0.714 1.00 89.94 91 ASN A C 1
ATOM 684 O O . ASN A 1 91 ? 13.849 3.882 1.398 1.00 89.94 91 ASN A O 1
ATOM 688 N N . GLU A 1 92 ? 12.287 2.354 0.864 1.00 92.19 92 GLU A N 1
ATOM 689 C CA . GLU A 1 92 ? 11.266 2.820 1.797 1.00 92.19 92 GLU A CA 1
ATOM 690 C C . GLU A 1 92 ? 11.324 2.100 3.148 1.00 92.19 92 GLU A C 1
ATOM 692 O O . GLU A 1 92 ? 11.643 0.912 3.253 1.00 92.19 92 GLU A O 1
ATOM 697 N N . SER A 1 93 ? 10.968 2.819 4.213 1.00 92.38 93 SER A N 1
ATOM 698 C CA . SER A 1 93 ? 10.915 2.261 5.565 1.00 92.38 93 SER A CA 1
ATOM 699 C C . SER A 1 93 ? 9.581 1.562 5.850 1.00 92.38 93 SER A C 1
ATOM 701 O O . SER A 1 93 ? 8.551 1.847 5.234 1.00 92.38 93 SER A O 1
ATOM 703 N N . CYS A 1 94 ? 9.575 0.659 6.839 1.00 92.19 94 CYS A N 1
ATOM 704 C CA . CYS A 1 94 ? 8.360 -0.030 7.289 1.00 92.19 94 CYS A CA 1
ATOM 705 C C . CYS A 1 94 ? 7.241 0.953 7.684 1.00 92.19 94 CYS A C 1
ATOM 707 O O . CYS A 1 94 ? 6.066 0.684 7.446 1.00 92.19 94 CYS A O 1
ATOM 709 N N . GLU A 1 95 ? 7.604 2.087 8.289 1.00 92.94 95 GLU A N 1
ATOM 710 C CA . GLU A 1 95 ? 6.658 3.111 8.742 1.00 92.94 95 GLU A CA 1
ATOM 711 C C . GLU A 1 95 ? 6.004 3.842 7.566 1.00 92.94 95 GLU A C 1
ATOM 713 O O . GLU A 1 95 ? 4.786 4.004 7.557 1.00 92.94 95 GLU A O 1
ATOM 718 N N . VAL A 1 96 ? 6.784 4.211 6.542 1.00 94.69 96 VAL A N 1
ATOM 719 C CA . VAL A 1 96 ? 6.259 4.873 5.335 1.00 94.69 96 VAL A CA 1
ATOM 720 C C . VAL A 1 96 ? 5.336 3.933 4.561 1.00 94.69 96 VAL A C 1
ATOM 722 O O . VAL A 1 96 ? 4.246 4.319 4.148 1.00 94.69 96 VAL A O 1
ATOM 725 N N . ILE A 1 97 ? 5.719 2.662 4.426 1.00 94.19 97 ILE A N 1
ATOM 726 C CA . ILE A 1 97 ? 4.869 1.654 3.781 1.00 94.19 97 ILE A CA 1
ATOM 727 C C . ILE A 1 97 ? 3.556 1.472 4.558 1.00 94.19 97 ILE A C 1
ATOM 729 O O . ILE A 1 97 ? 2.495 1.349 3.947 1.00 94.19 97 ILE A O 1
ATOM 733 N N . ALA A 1 98 ? 3.603 1.469 5.893 1.00 94.12 98 ALA A N 1
ATOM 734 C CA . ALA A 1 98 ? 2.404 1.377 6.723 1.00 94.12 98 ALA A CA 1
ATOM 735 C C . ALA A 1 98 ? 1.460 2.575 6.515 1.00 94.12 98 ALA A C 1
ATOM 737 O O . ALA A 1 98 ? 0.249 2.373 6.401 1.00 94.12 98 ALA A O 1
ATOM 738 N N . ASP A 1 99 ? 2.001 3.792 6.415 1.00 94.31 99 ASP A N 1
ATOM 739 C CA . ASP A 1 99 ? 1.227 5.002 6.115 1.00 94.31 99 ASP A CA 1
ATOM 740 C C . ASP A 1 99 ? 0.591 4.951 4.717 1.00 94.31 99 ASP A C 1
ATOM 742 O O . ASP A 1 99 ? -0.598 5.233 4.566 1.00 94.31 99 ASP A O 1
ATOM 746 N N . HIS A 1 100 ? 1.327 4.488 3.703 1.00 93.94 100 HIS A N 1
ATOM 747 C CA . HIS A 1 100 ? 0.781 4.309 2.356 1.00 93.94 100 HIS A CA 1
ATOM 748 C C . HIS A 1 100 ? -0.358 3.287 2.316 1.00 93.94 100 HIS A C 1
ATOM 750 O O . HIS A 1 100 ? -1.377 3.539 1.673 1.00 93.94 100 HIS A O 1
ATOM 756 N N . ILE A 1 101 ? -0.223 2.158 3.019 1.00 93.56 101 ILE A N 1
ATOM 757 C CA . ILE A 1 101 ? -1.291 1.152 3.130 1.00 93.56 101 ILE A CA 1
ATOM 758 C C . ILE A 1 101 ? -2.527 1.763 3.795 1.00 93.56 101 ILE A C 1
ATOM 760 O O . ILE A 1 101 ? -3.644 1.563 3.319 1.00 93.56 101 ILE A O 1
ATOM 764 N N . LEU A 1 102 ? -2.342 2.533 4.870 1.00 92.81 102 LEU A N 1
ATOM 765 C CA . LEU A 1 102 ? -3.446 3.181 5.570 1.00 92.81 102 LEU A CA 1
ATOM 766 C C . LEU A 1 102 ? -4.128 4.251 4.707 1.00 92.81 102 LEU A C 1
ATOM 768 O O . LEU A 1 102 ? -5.356 4.303 4.653 1.00 92.81 102 LEU A O 1
ATOM 772 N N . SER A 1 103 ? -3.339 5.059 4.002 1.00 92.69 103 SER A N 1
ATOM 773 C CA . SER A 1 103 ? -3.821 6.075 3.066 1.00 92.69 103 SER A CA 1
ATOM 774 C C . SER A 1 103 ? -4.645 5.452 1.941 1.00 92.69 103 SER A C 1
ATOM 776 O O . SER A 1 103 ? -5.716 5.957 1.606 1.00 92.69 103 SER A O 1
ATOM 778 N N . LEU A 1 104 ? -4.194 4.318 1.394 1.00 91.38 104 LEU A N 1
ATOM 779 C CA . LEU A 1 104 ? -4.934 3.599 0.360 1.00 91.38 104 LEU A CA 1
ATOM 780 C C . LEU A 1 104 ? -6.228 2.985 0.900 1.00 91.38 104 LEU A C 1
ATOM 782 O O . LEU A 1 104 ? -7.269 3.078 0.255 1.00 91.38 104 LEU A O 1
ATOM 786 N N . PHE A 1 105 ? -6.171 2.389 2.092 1.00 90.94 105 PHE A N 1
ATOM 787 C CA . PHE A 1 105 ? -7.340 1.807 2.741 1.00 90.94 105 PHE A CA 1
ATOM 788 C C . PHE A 1 105 ? -8.402 2.863 3.064 1.00 90.94 105 PHE A C 1
ATOM 790 O O . PHE A 1 105 ? -9.582 2.631 2.823 1.00 90.94 105 PHE A O 1
ATOM 797 N N . GLY A 1 106 ? -7.999 4.032 3.571 1.00 88.12 106 GLY A N 1
ATOM 798 C CA . GLY A 1 106 ? -8.914 5.136 3.873 1.00 88.12 106 GLY A CA 1
ATOM 799 C C . GLY A 1 106 ? -9.532 5.783 2.630 1.00 88.12 106 GLY A C 1
ATOM 800 O O . GLY A 1 106 ? -10.621 6.345 2.715 1.00 88.12 106 GLY A O 1
ATOM 801 N N . ALA A 1 107 ? -8.862 5.690 1.479 1.00 90.88 107 ALA A N 1
ATOM 802 C CA . ALA A 1 107 ? -9.366 6.196 0.205 1.00 90.88 107 ALA A CA 1
ATOM 803 C C . ALA A 1 107 ? -10.332 5.233 -0.515 1.00 90.88 107 ALA A C 1
ATOM 805 O O . ALA A 1 107 ? -10.930 5.630 -1.516 1.00 90.88 107 ALA A O 1
ATOM 806 N N . LYS A 1 108 ? -10.465 3.987 -0.043 1.00 82.00 108 LYS A N 1
ATOM 807 C CA . LYS A 1 108 ? -11.240 2.920 -0.690 1.00 82.00 108 LYS A CA 1
ATOM 808 C C . LYS A 1 108 ? -12.591 2.685 -0.019 1.00 82.00 108 LYS A C 1
ATOM 810 O O . LYS A 1 108 ? -13.615 2.888 -0.700 1.00 82.00 108 LYS A O 1
#

pLDDT: mean 73.8, std 20.07, range [39.59, 94.69]

Secondary structure (DSSP, 8-state):
------------------------------------------PPP-TTHHHHHHHHHHHHHHH-SS-HHHHHHHHHHHHHTS---HHHHHHS-HHHHHHHHHHHHHT-

Sequence (108 aa):
MSGTPVDAASLKPALAALASAGSSRPGSEASVHRVKNETGYTTPVFAGKEKQRAEVQKAVASQGFMPRELVANEVNWFYTHLGIDDTYFQNESCEVIADHILSLFGAK

Radius of gyration: 36.25 Å; chains: 1; bounding box: 67×54×86 Å

Foldseek 3Di:
DDDDDDDDDDDDDDDDDDDDDDDDDPDPPPPPVPPPPPVPPPQPDQPCLVVLLVLLLVLLVVVPPDDNVCSNVLSVCLVPVVPDGVVVVVVDHSNVVSVVSSVVVVVD